Protein AF-A0A9X0R1G7-F1 (afdb_monomer_lite)

Secondary structure (DSSP, 8-state):
-HHHHHH---------SSHHHHHHHHHTTSSS-----HHHHHHHHHTT-SPP--BSSSS-BTTBPBTTTTT-GGG-----------TT--HHHHHHHHHHHHHHTTSHHHHHHHHHTTPPP-----HHHHHHHHHHHHHHHHHHHHHTT----

Organism: NCBI:txid2013562

pLDDT: mean 85.77, std 6.8, range [57.25, 95.06]

Foldseek 3Di:
DLCCVQPVDDDDDDDDPDDVVVVVCVQVVVGVDDDDQLQVCLVCVVVVHDDQAEDLAPADDPPHGHCVRVVRVSSNDDDDDDDDDDPPPDVVVVVVVLVVQQVQCVDPVSQVSCVSSVHDDPHRDDPVVVVVVCVVVVVVVVVVCVVVVPDDD

Sequence (153 aa):
MLFDMRTGAQLLHIRFRGAAEAQQAALSGNTDGLWDTVGPMSGVLRAGGPRGLGLSAATRGGAVPSVIEAGFPGLVATNCFLLIASAGLDPAIAAKLRAAVRVALGEVAARARPEASGVIPLGVPMPAEIAAFVAREGERWGNEVRTAGIRPG

Radius of gyration: 18.16 Å; chains: 1; bounding box: 43×31×46 Å

Structure (mmCIF, N/CA/C/O backbone):
data_AF-A0A9X0R1G7-F1
#
_entry.id   AF-A0A9X0R1G7-F1
#
loop_
_atom_site.group_PDB
_atom_site.id
_atom_site.type_symbol
_atom_site.label_atom_id
_atom_site.label_alt_id
_atom_site.label_comp_id
_atom_site.label_asym_id
_atom_site.label_entity_id
_atom_site.label_seq_id
_atom_site.pdbx_PDB_ins_code
_atom_site.Cartn_x
_atom_site.Cartn_y
_atom_site.Cartn_z
_atom_site.occupancy
_atom_site.B_iso_or_equiv
_atom_site.auth_seq_id
_atom_site.auth_comp_id
_atom_site.auth_asym_id
_atom_site.auth_atom_id
_atom_site.pdbx_PDB_model_num
ATOM 1 N N . MET A 1 1 ? -13.338 -1.632 6.170 1.00 78.06 1 MET A N 1
ATOM 2 C CA . MET A 1 1 ? -13.836 -2.740 5.314 1.00 78.06 1 MET A CA 1
ATOM 3 C C . MET A 1 1 ? -13.006 -4.006 5.463 1.00 78.06 1 MET A C 1
ATOM 5 O O . MET A 1 1 ? -13.488 -4.902 6.133 1.00 78.06 1 MET A O 1
ATOM 9 N N . LEU A 1 2 ? -11.782 -4.116 4.919 1.00 86.44 2 LEU A N 1
ATOM 10 C CA . LEU A 1 2 ? -10.982 -5.342 5.121 1.00 86.44 2 LEU A CA 1
ATOM 11 C C . LEU A 1 2 ? -10.688 -5.595 6.612 1.00 86.44 2 LEU A C 1
ATOM 13 O O . LEU A 1 2 ? -10.790 -6.728 7.068 1.00 86.44 2 LEU A O 1
ATOM 17 N N . PHE A 1 3 ? -10.377 -4.534 7.367 1.00 88.38 3 PHE A N 1
ATOM 18 C CA . PHE A 1 3 ? -10.208 -4.594 8.820 1.00 88.38 3 PHE A CA 1
ATOM 19 C C . PHE A 1 3 ? -11.440 -5.191 9.510 1.00 88.38 3 PHE A C 1
ATOM 21 O O . PHE A 1 3 ? -11.340 -6.255 10.106 1.00 88.38 3 PHE A O 1
ATOM 28 N N . ASP A 1 4 ? -12.602 -4.565 9.335 1.00 89.38 4 ASP A N 1
ATOM 29 C CA . ASP A 1 4 ? -13.905 -4.982 9.865 1.00 89.38 4 ASP A CA 1
ATOM 30 C C . ASP A 1 4 ? -14.205 -6.458 9.564 1.00 89.38 4 ASP A C 1
ATOM 32 O O . ASP A 1 4 ? -14.557 -7.221 10.457 1.00 89.38 4 ASP A O 1
ATOM 36 N N . MET A 1 5 ? -13.979 -6.896 8.319 1.00 86.94 5 MET A N 1
ATOM 37 C CA . MET A 1 5 ? -14.202 -8.285 7.901 1.00 86.94 5 MET A CA 1
ATOM 38 C C . MET A 1 5 ? -13.308 -9.293 8.628 1.00 86.94 5 MET A C 1
ATOM 40 O O . MET A 1 5 ? -13.686 -10.453 8.765 1.00 86.94 5 MET A O 1
ATOM 44 N N . ARG A 1 6 ? -12.095 -8.895 9.024 1.00 88.38 6 ARG A N 1
ATOM 45 C CA . ARG A 1 6 ? -11.126 -9.790 9.674 1.00 88.38 6 ARG A CA 1
ATOM 46 C C . ARG A 1 6 ? -11.158 -9.708 11.191 1.00 88.38 6 ARG A C 1
ATOM 48 O O . ARG A 1 6 ? -10.763 -10.674 11.834 1.00 88.38 6 ARG A O 1
ATOM 55 N N . THR A 1 7 ? -11.589 -8.585 11.755 1.00 89.44 7 THR A N 1
ATOM 56 C CA . THR A 1 7 ? -11.584 -8.353 13.207 1.00 89.44 7 THR A CA 1
ATOM 57 C C . THR A 1 7 ? -12.974 -8.393 13.830 1.00 89.44 7 THR A C 1
ATOM 59 O O . THR A 1 7 ? -13.082 -8.485 15.049 1.00 89.44 7 THR A O 1
ATOM 62 N N . GLY A 1 8 ? -14.037 -8.311 13.024 1.00 88.31 8 GLY A N 1
ATOM 63 C CA . GLY A 1 8 ? -15.408 -8.139 13.505 1.00 88.31 8 GLY A CA 1
ATOM 64 C C . GLY A 1 8 ? -15.702 -6.729 14.028 1.00 88.31 8 GLY A C 1
ATOM 65 O O . GLY A 1 8 ? -16.795 -6.489 14.538 1.00 88.31 8 GLY A O 1
ATOM 66 N N . ALA A 1 9 ? -14.749 -5.796 13.914 1.00 90.12 9 ALA A N 1
ATOM 67 C CA . ALA A 1 9 ? -14.970 -4.402 14.272 1.00 90.12 9 ALA A CA 1
ATOM 68 C C . ALA A 1 9 ? -16.055 -3.778 13.386 1.00 90.12 9 ALA A C 1
ATOM 70 O O . ALA A 1 9 ? -16.190 -4.124 12.214 1.00 90.12 9 ALA A O 1
ATOM 71 N N . GLN A 1 10 ? -16.798 -2.826 13.944 1.00 90.56 10 GLN A N 1
ATOM 72 C CA . GLN A 1 10 ? -17.817 -2.071 13.223 1.00 90.56 10 GLN A CA 1
ATOM 73 C C . GLN A 1 10 ? -17.330 -0.635 13.051 1.00 90.56 10 GLN A C 1
ATOM 75 O O . GLN A 1 10 ? -17.437 0.168 13.977 1.00 90.56 10 GLN A O 1
ATOM 80 N N . LEU A 1 11 ? -16.755 -0.321 11.888 1.00 90.81 11 LEU A N 1
ATOM 81 C CA . LEU A 1 11 ? -16.263 1.017 11.571 1.00 90.81 11 LEU A CA 1
ATOM 82 C C . LEU A 1 11 ? -17.140 1.672 10.499 1.00 90.81 11 LEU A C 1
ATOM 84 O O . LEU A 1 11 ? -17.536 1.051 9.511 1.00 90.81 11 LEU A O 1
ATOM 88 N N . LEU A 1 12 ? -17.400 2.969 10.656 1.00 91.94 12 LEU A N 1
ATOM 89 C CA . LEU A 1 12 ? -18.055 3.763 9.622 1.00 91.94 12 LEU A CA 1
ATOM 90 C C . LEU A 1 12 ? -17.021 4.211 8.580 1.00 91.94 12 LEU A C 1
ATOM 92 O O . LEU A 1 12 ? -16.145 5.023 8.866 1.00 91.94 12 LEU A O 1
ATOM 96 N N . HIS A 1 13 ? -17.131 3.712 7.346 1.00 90.00 13 HIS A N 1
ATOM 97 C CA . HIS A 1 13 ? -16.278 4.169 6.248 1.00 90.00 13 HIS A CA 1
ATOM 98 C C . HIS A 1 13 ? -16.770 5.515 5.698 1.00 90.00 13 HIS A C 1
ATOM 100 O O . HIS A 1 13 ? -17.781 5.584 4.997 1.00 90.00 13 HIS A O 1
ATOM 106 N N . ILE A 1 14 ? -16.021 6.581 5.981 1.00 92.31 14 ILE A N 1
ATOM 107 C CA . ILE A 1 14 ? -16.269 7.925 5.450 1.00 92.31 14 ILE A CA 1
ATOM 108 C C . ILE A 1 14 ? -15.458 8.103 4.161 1.00 92.31 14 ILE A C 1
ATOM 110 O O . ILE A 1 14 ? -14.238 7.949 4.160 1.00 92.31 14 ILE A O 1
ATOM 114 N N . ARG A 1 15 ? -16.139 8.409 3.049 1.00 90.44 15 ARG A N 1
ATOM 115 C CA . ARG A 1 15 ? -15.497 8.625 1.742 1.00 90.44 15 ARG A CA 1
ATOM 116 C C . ARG A 1 15 ? -15.099 10.087 1.567 1.00 90.44 15 ARG A C 1
ATOM 118 O O . ARG A 1 15 ? -15.921 10.976 1.764 1.00 90.44 15 ARG A O 1
ATOM 125 N N . PHE A 1 16 ? -13.879 10.303 1.092 1.00 91.81 16 PHE A N 1
ATOM 126 C CA . PHE A 1 16 ? -13.328 11.616 0.755 1.00 91.81 16 PHE A CA 1
ATOM 127 C C . PHE A 1 16 ? -12.976 11.687 -0.733 1.00 91.81 16 PHE A C 1
ATOM 129 O O . PHE A 1 16 ? -12.824 10.651 -1.387 1.00 91.81 16 PHE A O 1
ATOM 136 N N . ARG A 1 17 ? -12.817 12.899 -1.281 1.00 90.25 17 ARG A N 1
ATOM 137 C CA . ARG A 1 17 ? -12.416 13.088 -2.689 1.00 90.25 17 ARG A CA 1
ATOM 138 C C . ARG A 1 17 ? -10.938 12.795 -2.935 1.00 90.25 17 ARG A C 1
ATOM 140 O O . ARG A 1 17 ? -10.539 12.610 -4.081 1.00 90.25 17 ARG A O 1
ATOM 147 N N . GLY A 1 18 ? -10.131 12.731 -1.879 1.00 87.62 18 GLY A N 1
ATOM 148 C CA . GLY A 1 18 ? -8.727 12.353 -1.963 1.00 87.62 18 GLY A CA 1
ATOM 149 C C . GLY A 1 18 ? -8.058 12.237 -0.597 1.00 87.62 18 GLY A C 1
ATOM 150 O O . GLY A 1 18 ? -8.631 12.611 0.427 1.00 87.62 18 GLY A O 1
ATOM 151 N N . ALA A 1 19 ? -6.817 11.740 -0.601 1.00 85.50 19 ALA A N 1
ATOM 152 C CA . ALA A 1 19 ? -6.044 11.488 0.616 1.00 85.50 19 ALA A CA 1
ATOM 153 C C . ALA A 1 19 ? -5.841 12.755 1.462 1.00 85.50 19 ALA A C 1
ATOM 155 O O . ALA A 1 19 ? -6.033 12.710 2.668 1.00 85.50 19 ALA A O 1
ATOM 156 N N . ALA A 1 20 ? -5.540 13.901 0.841 1.00 87.62 20 ALA A N 1
ATOM 157 C CA . ALA A 1 20 ? -5.312 15.151 1.572 1.00 87.62 20 ALA A CA 1
ATOM 158 C C . ALA A 1 20 ? -6.531 15.590 2.408 1.00 87.62 20 ALA A C 1
ATOM 160 O O . ALA A 1 20 ? -6.373 16.028 3.543 1.00 87.62 20 ALA A O 1
ATOM 161 N N . GLU A 1 21 ? -7.749 15.435 1.877 1.00 91.62 21 GLU A N 1
ATOM 162 C CA . GLU A 1 21 ? -8.990 15.763 2.595 1.00 91.62 21 GLU A CA 1
ATOM 163 C C . GLU A 1 21 ? -9.206 14.813 3.786 1.00 91.62 21 GLU A C 1
ATOM 165 O O . GLU A 1 21 ? -9.500 15.265 4.892 1.00 91.62 21 GLU A O 1
ATOM 170 N N . ALA A 1 22 ? -8.969 13.510 3.589 1.00 91.19 22 ALA A N 1
ATOM 171 C CA . ALA A 1 22 ? -9.070 12.500 4.645 1.00 91.19 22 ALA A CA 1
ATOM 172 C C . ALA A 1 22 ? -8.035 12.715 5.766 1.00 91.19 22 ALA A C 1
ATOM 174 O O . ALA A 1 22 ? -8.357 12.610 6.949 1.00 91.19 22 ALA A O 1
ATOM 175 N N . GLN A 1 23 ? -6.798 13.065 5.401 1.00 90.06 23 GLN A N 1
ATOM 176 C CA . GLN A 1 23 ? -5.726 13.386 6.344 1.00 90.06 23 GLN A CA 1
ATOM 177 C C . GLN A 1 23 ? -6.079 14.594 7.207 1.00 90.06 23 GLN A C 1
ATOM 179 O O . GLN A 1 23 ? -5.911 14.539 8.422 1.00 90.06 23 GLN A O 1
ATOM 184 N N . GLN A 1 24 ? -6.591 15.670 6.604 1.00 90.00 24 GLN A N 1
ATOM 185 C CA . GLN A 1 24 ? -7.010 16.850 7.361 1.00 90.00 24 GLN A CA 1
ATOM 186 C C . GLN A 1 24 ? -8.158 16.530 8.321 1.00 90.00 24 GLN A C 1
ATOM 188 O O . GLN A 1 24 ? -8.098 16.943 9.474 1.00 90.00 24 GLN A O 1
ATOM 193 N N . ALA A 1 25 ? -9.152 15.745 7.892 1.00 91.75 25 ALA A N 1
ATOM 194 C CA . ALA A 1 25 ? -10.252 15.326 8.760 1.00 91.75 25 ALA A CA 1
ATOM 195 C C . ALA A 1 25 ? -9.772 14.495 9.965 1.00 91.75 25 ALA A C 1
ATOM 197 O O . ALA A 1 25 ? -10.238 14.708 11.084 1.00 91.75 25 ALA A O 1
ATOM 198 N N . ALA A 1 26 ? -8.804 13.596 9.764 1.00 90.19 26 ALA A N 1
ATOM 199 C CA . ALA A 1 26 ? -8.202 12.836 10.857 1.00 90.19 26 ALA A CA 1
ATOM 200 C C . ALA A 1 26 ? -7.373 13.725 11.797 1.00 90.19 26 ALA A C 1
ATOM 202 O O . ALA A 1 26 ? -7.454 13.585 13.014 1.00 90.19 26 ALA A O 1
ATOM 203 N N . LEU A 1 27 ? -6.609 14.672 11.247 1.00 88.69 27 LEU A N 1
ATOM 204 C CA . LEU A 1 27 ? -5.799 15.609 12.030 1.00 88.69 27 LEU A CA 1
ATOM 205 C C . LEU A 1 27 ? -6.641 16.603 12.835 1.00 88.69 27 LEU A C 1
ATOM 207 O O . LEU A 1 27 ? -6.237 16.987 13.929 1.00 88.69 27 LEU A O 1
ATOM 211 N N . SER A 1 28 ? -7.801 17.005 12.317 1.00 90.25 28 SER A N 1
ATOM 212 C CA . SER A 1 28 ? -8.727 17.902 13.012 1.00 90.25 28 SER A CA 1
ATOM 213 C C . SER A 1 28 ? -9.640 17.182 14.010 1.00 90.25 28 SER A C 1
ATOM 215 O O . SER A 1 28 ? -10.432 17.844 14.673 1.00 90.25 28 SER A O 1
ATOM 217 N N . GLY A 1 29 ? -9.568 15.848 14.100 1.00 90.12 29 GLY A N 1
ATOM 218 C CA . GLY A 1 29 ? -10.430 15.041 14.968 1.00 90.12 29 GLY A CA 1
ATOM 219 C C . GLY A 1 29 ? -11.858 14.846 14.448 1.00 90.12 29 GLY A C 1
ATOM 220 O O . GLY A 1 29 ? -12.720 14.402 15.198 1.00 90.12 29 GLY A O 1
ATOM 221 N N . ASN A 1 30 ? -12.125 15.145 13.173 1.00 92.44 30 ASN A N 1
ATOM 222 C CA . ASN A 1 30 ? -13.433 14.893 12.555 1.00 92.44 30 ASN A CA 1
ATOM 223 C C . ASN A 1 30 ? -13.675 13.397 12.284 1.00 92.44 30 ASN A C 1
ATOM 225 O O . ASN A 1 30 ? -14.802 12.996 12.001 1.00 92.44 30 ASN A O 1
ATOM 229 N N . THR A 1 31 ? -12.623 12.579 12.334 1.00 93.56 31 THR A N 1
ATOM 230 C CA . THR A 1 31 ? -12.686 11.117 12.239 1.00 93.56 31 THR A CA 1
ATOM 231 C C . THR A 1 31 ? -11.803 10.492 13.311 1.00 93.56 31 THR A C 1
ATOM 233 O O . THR A 1 31 ? -10.703 10.990 13.547 1.00 93.56 31 THR A O 1
ATOM 236 N N . ASP A 1 32 ? -12.219 9.356 13.874 1.00 90.88 32 ASP A N 1
ATOM 237 C CA . ASP A 1 32 ? -11.474 8.662 14.940 1.00 90.88 32 ASP A CA 1
ATOM 238 C C . ASP A 1 32 ? -10.123 8.086 14.482 1.00 90.88 32 ASP A C 1
ATOM 240 O O . ASP A 1 32 ? -9.238 7.800 15.289 1.00 90.88 32 ASP A O 1
ATOM 244 N N . GLY A 1 33 ? -9.950 7.892 13.176 1.00 90.00 33 GLY A N 1
ATOM 245 C CA . GLY A 1 33 ? -8.723 7.369 12.601 1.00 90.00 33 GLY A CA 1
ATOM 246 C C . GLY A 1 33 ? -8.750 7.360 11.081 1.00 90.00 33 GLY A C 1
ATOM 247 O O . GLY A 1 33 ? -9.745 7.707 10.447 1.00 90.00 33 GLY A O 1
ATOM 248 N N . LEU A 1 34 ? -7.629 6.944 10.500 1.00 90.44 34 LEU A N 1
ATOM 249 C CA . LEU A 1 34 ? -7.424 6.914 9.059 1.00 90.44 34 LEU A CA 1
ATOM 250 C C . LEU A 1 34 ? -6.603 5.687 8.666 1.00 90.44 34 LEU A C 1
ATOM 252 O O . LEU A 1 34 ? -5.597 5.372 9.301 1.00 90.44 34 LEU A O 1
ATOM 256 N N . TRP A 1 35 ? -7.010 5.037 7.575 1.00 89.44 35 TRP A N 1
ATOM 257 C CA . TRP A 1 35 ? -6.174 4.082 6.857 1.00 89.44 35 TRP A CA 1
ATOM 258 C C . TRP A 1 35 ? -5.582 4.783 5.636 1.00 89.44 35 TRP A C 1
ATOM 260 O O . TRP A 1 35 ? -6.322 5.180 4.738 1.00 89.44 35 TRP A O 1
ATOM 270 N N . ASP A 1 36 ? -4.263 4.953 5.606 1.00 87.25 36 ASP A N 1
ATOM 271 C CA . ASP A 1 36 ? -3.572 5.658 4.526 1.00 87.25 36 ASP A CA 1
ATOM 272 C C . ASP A 1 36 ? -2.218 5.011 4.220 1.00 87.25 36 ASP A C 1
ATOM 274 O O . ASP A 1 36 ? -1.688 4.176 4.957 1.00 87.25 36 ASP A O 1
ATOM 278 N N . THR A 1 37 ? -1.660 5.406 3.090 1.00 82.31 37 THR A N 1
ATOM 279 C CA . THR A 1 37 ? -0.313 5.095 2.649 1.00 82.31 37 THR A CA 1
ATOM 280 C C . THR A 1 37 ? 0.725 5.835 3.499 1.00 82.31 37 THR A C 1
ATOM 282 O O . THR A 1 37 ? 0.608 7.027 3.782 1.00 82.31 37 THR A O 1
ATOM 285 N N . VAL A 1 38 ? 1.788 5.129 3.896 1.00 77.88 38 VAL A N 1
ATOM 286 C CA . VAL A 1 38 ? 2.833 5.679 4.783 1.00 77.88 38 VAL A CA 1
ATOM 287 C C . VAL A 1 38 ? 3.552 6.873 4.153 1.00 77.88 38 VAL A C 1
ATOM 289 O O . VAL A 1 38 ? 3.916 7.812 4.858 1.00 77.88 38 VAL A O 1
ATOM 292 N N . GLY A 1 39 ? 3.726 6.867 2.828 1.00 76.88 39 GLY A N 1
ATOM 293 C CA . GLY A 1 39 ? 4.501 7.884 2.122 1.00 76.88 39 GLY A CA 1
ATOM 294 C C . GLY A 1 39 ? 4.016 9.312 2.353 1.00 76.88 39 GLY A C 1
ATOM 295 O O . GLY A 1 39 ? 4.764 10.108 2.930 1.00 76.88 39 GLY A O 1
ATOM 296 N N . PRO A 1 40 ? 2.771 9.630 1.970 1.00 76.81 40 PRO A N 1
ATOM 297 C CA . PRO A 1 40 ? 2.145 10.923 2.235 1.00 76.81 40 PRO A CA 1
ATOM 298 C C . PRO A 1 40 ? 2.128 11.321 3.719 1.00 76.81 40 PRO A C 1
ATOM 300 O O . PRO A 1 40 ? 2.324 12.490 4.036 1.00 76.81 40 PRO A O 1
ATOM 303 N N . MET A 1 41 ? 1.966 10.359 4.634 1.00 78.81 41 MET A N 1
ATOM 304 C CA . MET A 1 41 ? 1.889 10.620 6.079 1.00 78.81 41 MET A CA 1
ATOM 305 C C . MET A 1 41 ? 3.251 10.741 6.772 1.00 78.81 41 MET A C 1
ATOM 307 O O . MET A 1 41 ? 3.323 11.209 7.906 1.00 78.81 41 MET A O 1
ATOM 311 N N . SER A 1 42 ? 4.347 10.364 6.111 1.00 76.75 42 SER A N 1
ATOM 312 C CA . SER A 1 42 ? 5.680 10.272 6.723 1.00 76.75 42 SER A CA 1
ATOM 313 C C . SER A 1 42 ? 6.158 11.575 7.386 1.00 76.75 42 SER A C 1
ATOM 315 O O . SER A 1 42 ? 6.758 11.530 8.460 1.00 76.75 42 SER A O 1
ATOM 317 N N . GLY A 1 43 ? 5.859 12.739 6.798 1.00 77.88 43 GLY A N 1
ATOM 318 C CA . GLY A 1 43 ? 6.169 14.049 7.385 1.00 77.88 43 GLY A CA 1
ATOM 319 C C . GLY A 1 43 ? 5.313 14.369 8.612 1.00 77.88 43 GLY A C 1
ATOM 320 O O . GLY A 1 43 ? 5.842 14.769 9.645 1.00 77.88 43 GLY A O 1
ATOM 321 N N . VAL A 1 44 ? 4.005 14.116 8.519 1.00 79.06 44 VAL A N 1
ATOM 322 C CA . VAL A 1 44 ? 3.039 14.308 9.611 1.00 79.06 44 VAL A CA 1
ATOM 323 C C . VAL A 1 44 ? 3.391 13.425 10.813 1.00 79.06 44 VAL A C 1
ATOM 325 O O . VAL A 1 44 ? 3.435 13.911 11.939 1.00 79.06 44 VAL A O 1
ATOM 328 N N . LEU A 1 45 ? 3.723 12.152 10.579 1.00 80.06 45 LEU A N 1
ATOM 329 C CA . LEU A 1 45 ? 4.130 11.214 11.630 1.00 80.06 45 LEU A CA 1
ATOM 330 C C . LEU A 1 45 ? 5.424 11.660 12.331 1.00 80.06 45 LEU A C 1
ATOM 332 O O . LEU A 1 45 ? 5.535 11.545 13.549 1.00 80.06 45 LEU A O 1
ATOM 336 N N . ARG A 1 46 ? 6.397 12.203 11.585 1.00 77.88 46 ARG A N 1
ATOM 337 C CA . ARG A 1 46 ? 7.645 12.745 12.157 1.00 77.88 46 ARG A CA 1
ATOM 338 C C . ARG A 1 46 ? 7.436 14.029 12.949 1.00 77.88 46 ARG A C 1
ATOM 340 O O . ARG A 1 46 ? 8.148 14.252 13.920 1.00 77.88 46 ARG A O 1
ATOM 347 N N . ALA A 1 47 ? 6.476 14.857 12.547 1.00 82.81 47 ALA A N 1
ATOM 348 C CA . ALA A 1 47 ? 6.163 16.126 13.197 1.00 82.81 47 ALA A CA 1
ATOM 349 C C . ALA A 1 47 ? 5.357 15.968 14.505 1.00 82.81 47 ALA A C 1
ATOM 351 O O . ALA A 1 47 ? 4.833 16.953 15.016 1.00 82.81 47 ALA A O 1
ATOM 352 N N . GLY A 1 48 ? 5.241 14.748 15.046 1.00 79.31 48 GLY A N 1
ATOM 353 C CA . GLY A 1 48 ? 4.452 14.474 16.250 1.00 79.31 48 GLY A CA 1
ATOM 354 C C . GLY A 1 48 ? 2.951 14.359 15.986 1.00 79.31 48 GLY A C 1
ATOM 355 O O . GLY A 1 48 ? 2.155 14.553 16.900 1.00 79.31 48 GLY A O 1
ATOM 356 N N . GLY A 1 49 ? 2.565 14.068 14.741 1.00 78.00 49 GLY A N 1
ATOM 357 C CA . GLY A 1 49 ? 1.184 13.804 14.358 1.00 78.00 49 GLY A CA 1
ATOM 358 C C . GLY A 1 49 ? 0.601 12.527 14.989 1.00 78.00 49 GLY A C 1
ATOM 359 O O . GLY A 1 49 ? 1.176 11.947 15.913 1.00 78.00 49 GLY A O 1
ATOM 360 N N . PRO A 1 50 ? -0.563 12.065 14.503 1.00 80.00 50 PRO A N 1
ATOM 361 C CA . PRO A 1 50 ? -1.299 10.963 15.107 1.00 80.00 50 PRO A CA 1
ATOM 362 C C . PRO A 1 50 ? -0.470 9.677 15.187 1.00 80.00 50 PRO A C 1
ATOM 364 O O . PRO A 1 50 ? 0.361 9.372 14.330 1.00 80.00 50 PRO A O 1
ATOM 367 N N . ARG A 1 51 ? -0.720 8.897 16.239 1.00 85.06 51 ARG A N 1
ATOM 368 C CA . ARG A 1 51 ? 0.005 7.656 16.523 1.00 85.06 51 ARG A CA 1
ATOM 369 C C . ARG A 1 51 ? -0.273 6.599 15.448 1.00 85.06 51 ARG A C 1
ATOM 371 O O . ARG A 1 51 ? -1.412 6.182 15.267 1.00 85.06 51 ARG A O 1
ATOM 378 N N . GLY A 1 52 ? 0.781 6.086 14.813 1.00 86.00 52 GLY A N 1
ATOM 379 C CA . GLY A 1 52 ? 0.688 4.903 13.952 1.00 86.00 52 GLY A CA 1
ATOM 380 C C . GLY A 1 52 ? 0.388 3.643 14.771 1.00 86.00 52 GLY A C 1
ATOM 381 O O . GLY A 1 52 ? 1.188 3.262 15.626 1.00 86.00 52 GLY A O 1
ATOM 382 N N . LEU A 1 53 ? -0.760 3.008 14.522 1.00 88.44 53 LEU A N 1
ATOM 383 C CA . LEU A 1 53 ? -1.215 1.829 15.277 1.00 88.44 53 LEU A CA 1
ATOM 384 C C . LEU A 1 53 ? -0.766 0.500 14.664 1.00 88.44 53 LEU A C 1
ATOM 386 O O . LEU A 1 53 ? -0.529 -0.460 15.391 1.00 88.44 53 LEU A O 1
ATOM 390 N N . GLY A 1 54 ? -0.623 0.443 13.344 1.00 89.06 54 GLY A N 1
ATOM 391 C CA . GLY A 1 54 ? -0.195 -0.759 12.646 1.00 89.06 54 GLY A CA 1
ATOM 392 C C . GLY A 1 54 ? 0.074 -0.487 11.175 1.00 89.06 54 GLY A C 1
ATOM 393 O O . GLY A 1 54 ? -0.500 0.426 10.582 1.00 89.06 54 GLY A O 1
ATOM 394 N N . LEU A 1 55 ? 0.963 -1.285 10.595 1.00 88.81 55 LEU A N 1
ATOM 395 C CA . LEU A 1 55 ? 1.313 -1.249 9.184 1.00 88.81 55 LEU A CA 1
ATOM 396 C C . LEU A 1 55 ? 0.730 -2.480 8.488 1.00 88.81 55 LEU A C 1
ATOM 398 O O . LEU A 1 55 ? 1.031 -3.602 8.895 1.00 88.81 55 LEU A O 1
ATOM 402 N N . SER A 1 56 ? -0.056 -2.289 7.421 1.00 90.19 56 SER A N 1
ATOM 403 C CA . SER A 1 56 ? -0.663 -3.364 6.613 1.00 90.19 56 SER A CA 1
ATOM 404 C C . SER A 1 56 ? 0.358 -4.109 5.737 1.00 90.19 56 SER A C 1
ATOM 406 O O . SER A 1 56 ? 0.152 -4.331 4.547 1.00 90.19 56 SER A O 1
ATOM 408 N N . ALA A 1 57 ? 1.478 -4.508 6.331 1.00 88.06 57 ALA A N 1
ATOM 409 C CA . ALA A 1 57 ? 2.580 -5.228 5.718 1.00 88.06 57 ALA A CA 1
ATOM 410 C C . ALA A 1 57 ? 2.936 -6.468 6.548 1.00 88.06 57 ALA A C 1
ATOM 412 O O . ALA A 1 57 ? 2.530 -6.606 7.703 1.00 88.06 57 ALA A O 1
ATOM 413 N N . ALA A 1 58 ? 3.717 -7.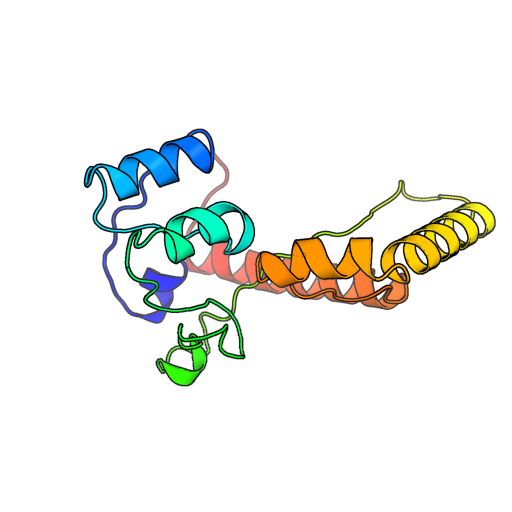372 5.956 1.00 88.50 58 ALA A N 1
ATOM 414 C CA . ALA A 1 58 ? 4.211 -8.546 6.668 1.00 88.50 58 ALA A CA 1
ATOM 415 C C . ALA A 1 58 ? 5.221 -8.166 7.766 1.00 88.50 58 ALA A C 1
ATOM 417 O O . ALA A 1 58 ? 5.214 -8.731 8.859 1.00 88.50 58 ALA A O 1
ATOM 418 N N . THR A 1 59 ? 6.056 -7.165 7.492 1.00 86.06 59 THR A N 1
ATOM 419 C CA . THR A 1 59 ? 7.113 -6.683 8.384 1.00 86.06 59 THR A CA 1
ATOM 420 C C . THR A 1 59 ? 6.815 -5.277 8.883 1.00 86.06 59 THR A C 1
ATOM 422 O O . THR A 1 59 ? 6.086 -4.514 8.248 1.00 86.06 59 THR A O 1
ATOM 425 N N . ARG A 1 60 ? 7.381 -4.929 10.037 1.00 84.50 60 ARG A N 1
ATOM 426 C CA . ARG A 1 60 ? 7.189 -3.622 10.666 1.00 84.50 60 ARG A CA 1
ATOM 427 C C . ARG A 1 60 ? 7.942 -2.510 9.935 1.00 84.50 60 ARG A C 1
ATOM 429 O O . ARG A 1 60 ? 8.914 -2.780 9.232 1.00 84.50 60 ARG A O 1
ATOM 436 N N . GLY A 1 61 ? 7.521 -1.263 10.135 1.00 77.06 61 GLY A N 1
ATOM 437 C CA . GLY A 1 61 ? 8.174 -0.076 9.575 1.00 77.06 61 GLY A CA 1
ATOM 438 C C . GLY A 1 61 ? 8.545 0.909 10.679 1.00 77.06 61 GLY A C 1
ATOM 439 O O . GLY A 1 61 ? 7.668 1.527 11.284 1.00 77.06 61 GLY A O 1
ATOM 440 N N . GLY A 1 62 ? 9.841 1.057 10.966 1.00 78.06 62 GLY A N 1
ATOM 441 C CA . GLY A 1 62 ? 10.295 1.832 12.123 1.00 78.06 62 GLY A CA 1
ATOM 442 C C . GLY A 1 62 ? 9.685 1.297 13.425 1.00 78.06 62 GLY A C 1
ATOM 443 O O . GLY A 1 62 ? 9.740 0.099 13.697 1.00 78.06 62 GLY A O 1
ATOM 444 N N . ALA A 1 63 ? 9.074 2.177 14.223 1.00 77.31 63 ALA A N 1
ATOM 445 C CA . ALA A 1 63 ? 8.437 1.799 15.486 1.00 77.31 63 ALA A CA 1
ATOM 446 C C . ALA A 1 63 ? 7.028 1.187 15.324 1.00 77.31 63 ALA A C 1
ATOM 448 O O . ALA A 1 63 ? 6.549 0.515 16.239 1.00 77.31 63 ALA A O 1
ATOM 449 N N . VAL A 1 64 ? 6.365 1.384 14.179 1.00 83.88 64 VAL A N 1
ATOM 450 C CA . VAL A 1 64 ? 4.980 0.932 13.961 1.00 83.88 64 VAL A CA 1
ATOM 451 C C . VAL A 1 64 ? 4.968 -0.580 13.712 1.00 83.88 64 VAL A C 1
ATOM 453 O O . VAL A 1 64 ? 5.669 -1.024 12.799 1.00 83.88 64 VAL A O 1
ATOM 456 N N . PRO A 1 65 ? 4.213 -1.378 14.496 1.00 89.12 65 PRO A N 1
ATOM 457 C CA . PRO A 1 65 ? 4.181 -2.828 14.335 1.00 89.12 65 PRO A CA 1
ATOM 458 C C . PRO A 1 65 ? 3.531 -3.235 13.012 1.00 89.12 65 PRO A C 1
ATOM 460 O O . PRO A 1 65 ? 2.688 -2.517 12.466 1.00 89.12 65 PRO A O 1
ATOM 463 N N . SER A 1 66 ? 3.900 -4.404 12.498 1.00 91.81 66 SER A N 1
ATOM 464 C CA . SER A 1 66 ? 3.192 -5.000 11.363 1.00 91.81 66 SER A CA 1
ATOM 465 C C . SER A 1 66 ? 1.843 -5.573 11.802 1.00 91.81 66 SER A C 1
ATOM 467 O O . SER A 1 66 ? 1.644 -5.919 12.967 1.00 91.81 66 SER A O 1
ATOM 469 N N . VAL A 1 67 ? 0.901 -5.722 10.873 1.00 92.06 67 VAL A N 1
ATOM 470 C CA . VAL A 1 67 ? -0.363 -6.415 11.164 1.00 92.06 67 VAL A CA 1
ATOM 471 C C . VAL A 1 67 ? -0.151 -7.880 11.546 1.00 92.06 67 VAL A C 1
ATOM 473 O O . VAL A 1 67 ? -0.959 -8.417 12.293 1.00 92.06 67 VAL A O 1
ATOM 476 N N . ILE A 1 68 ? 0.939 -8.521 11.103 1.00 93.56 68 ILE A N 1
ATOM 477 C CA . ILE A 1 68 ? 1.295 -9.874 11.558 1.00 93.56 68 ILE A CA 1
ATOM 478 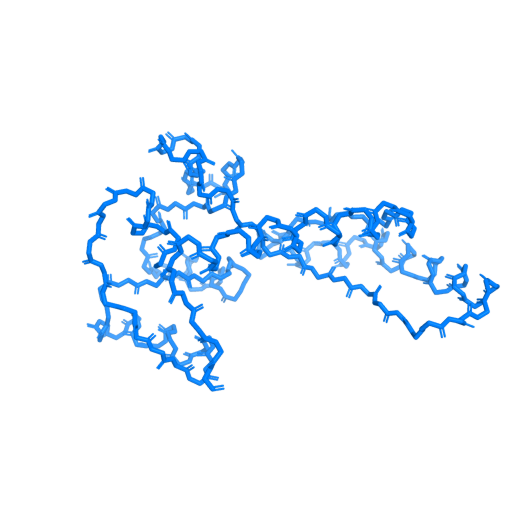C C . ILE A 1 68 ? 1.716 -9.840 13.030 1.00 93.56 68 ILE A C 1
ATOM 480 O O . ILE A 1 68 ? 1.201 -10.627 13.820 1.00 93.56 68 ILE A O 1
ATOM 484 N N . GLU A 1 69 ? 2.597 -8.911 13.415 1.00 91.75 69 GLU A N 1
ATOM 485 C CA . GLU A 1 69 ? 3.014 -8.731 14.816 1.00 91.75 69 GLU A CA 1
ATOM 486 C C . GLU A 1 69 ? 1.828 -8.379 15.726 1.00 91.75 69 GLU A C 1
ATOM 488 O O . GLU A 1 69 ? 1.796 -8.779 16.887 1.00 91.75 69 GLU A O 1
ATOM 493 N N . ALA A 1 70 ? 0.836 -7.665 15.190 1.00 90.25 70 ALA A N 1
ATOM 494 C CA . ALA A 1 70 ? -0.396 -7.312 15.888 1.00 90.25 70 ALA A CA 1
ATOM 495 C C . ALA A 1 70 ? -1.438 -8.451 15.944 1.00 90.25 70 ALA A C 1
ATOM 497 O O . ALA A 1 70 ? -2.518 -8.245 16.492 1.00 90.25 70 ALA A O 1
ATOM 498 N N . GLY A 1 71 ? -1.148 -9.633 15.386 1.00 90.88 71 GLY A N 1
ATOM 499 C CA . GLY A 1 71 ? -2.043 -10.798 15.428 1.00 90.88 71 GLY A CA 1
ATOM 500 C C . GLY A 1 71 ? -3.091 -10.861 14.311 1.00 90.88 71 GLY A C 1
ATOM 501 O O . GLY A 1 71 ? -4.003 -11.682 14.369 1.00 90.88 71 GLY A O 1
ATOM 502 N N . PHE A 1 72 ? -2.958 -10.040 13.268 1.00 90.31 72 PHE A N 1
ATOM 503 C CA . PHE A 1 72 ? -3.893 -9.946 12.143 1.00 90.31 72 PHE A CA 1
ATOM 504 C C . PHE A 1 72 ? -3.227 -10.242 10.784 1.00 90.31 72 PHE A C 1
ATOM 506 O O . PHE A 1 72 ? -3.203 -9.386 9.894 1.00 90.31 72 PHE A O 1
ATOM 513 N N . PRO A 1 73 ? -2.714 -11.464 10.546 1.00 88.31 73 PRO A N 1
ATOM 514 C CA . PRO A 1 73 ? -2.013 -11.795 9.302 1.00 88.31 73 PRO A CA 1
ATOM 515 C C . PRO A 1 73 ? -2.887 -11.657 8.045 1.00 88.31 73 PRO A C 1
ATOM 517 O O . PRO A 1 73 ? -2.382 -11.357 6.965 1.00 88.31 73 PRO A O 1
ATOM 520 N N . GLY A 1 74 ? -4.211 -11.795 8.180 1.00 87.62 74 GLY A N 1
ATOM 521 C CA . GLY A 1 74 ? -5.167 -11.585 7.088 1.00 87.62 74 GLY A CA 1
ATOM 522 C C . GLY A 1 74 ? -5.289 -10.134 6.601 1.00 87.62 74 GLY A C 1
ATOM 523 O O . GLY A 1 74 ? -6.011 -9.892 5.636 1.00 87.62 74 GLY A O 1
ATOM 524 N N . LEU A 1 75 ? -4.607 -9.179 7.245 1.00 89.81 75 LEU A N 1
ATOM 525 C CA . LEU A 1 75 ? -4.628 -7.750 6.910 1.00 89.81 75 LEU A CA 1
ATOM 526 C C . LEU A 1 75 ? -3.391 -7.263 6.150 1.00 89.81 75 LEU A C 1
ATOM 528 O O . LEU A 1 75 ? -3.220 -6.055 5.974 1.00 89.81 75 LEU A O 1
ATOM 532 N N . VAL A 1 76 ? -2.513 -8.164 5.701 1.00 89.62 76 VAL A N 1
ATOM 533 C CA . VAL A 1 76 ? -1.370 -7.778 4.862 1.00 89.62 76 VAL A CA 1
ATOM 534 C C . VAL A 1 76 ? -1.892 -7.256 3.524 1.00 89.62 76 VAL A C 1
ATOM 536 O O . VAL A 1 76 ? -2.290 -8.027 2.658 1.00 89.62 76 VAL A O 1
ATOM 539 N N . ALA A 1 77 ? -1.903 -5.942 3.354 1.00 87.81 77 ALA A N 1
ATOM 540 C CA . ALA A 1 77 ? -2.454 -5.240 2.206 1.00 87.81 77 ALA A CA 1
ATOM 541 C C . ALA A 1 77 ? -1.533 -4.064 1.874 1.00 87.81 77 ALA A C 1
ATOM 543 O O . ALA A 1 77 ? -1.640 -2.974 2.443 1.00 87.81 77 ALA A O 1
ATOM 544 N N . THR A 1 78 ? -0.591 -4.316 0.973 1.00 82.12 78 THR A N 1
ATOM 545 C CA . THR A 1 78 ? 0.394 -3.333 0.523 1.00 82.12 78 THR A CA 1
ATOM 546 C C . THR A 1 78 ? -0.057 -2.700 -0.782 1.00 82.12 78 THR A C 1
ATOM 548 O O . THR A 1 78 ? -0.542 -3.403 -1.669 1.00 82.12 78 THR A O 1
ATOM 551 N N . ASN A 1 79 ? 0.152 -1.393 -0.941 1.00 79.88 79 ASN A N 1
ATOM 552 C CA . ASN A 1 79 ? 0.037 -0.782 -2.260 1.00 79.88 79 ASN A CA 1
ATOM 553 C C . ASN A 1 79 ? 1.307 -1.058 -3.079 1.00 79.88 79 ASN A C 1
ATOM 555 O O . ASN A 1 79 ? 2.391 -1.270 -2.535 1.00 79.88 79 ASN A O 1
ATOM 559 N N . CYS A 1 80 ? 1.176 -1.064 -4.400 1.00 79.94 80 CYS A N 1
ATOM 560 C CA . CYS A 1 80 ? 2.321 -1.098 -5.296 1.00 79.94 80 CYS A CA 1
ATOM 561 C C . CYS A 1 80 ? 2.083 -0.144 -6.464 1.00 79.94 80 CYS A C 1
ATOM 563 O O . CYS A 1 80 ? 0.944 0.129 -6.844 1.00 79.94 80 CYS A O 1
ATOM 565 N N . PHE A 1 81 ? 3.176 0.364 -7.024 1.00 83.56 81 PHE A N 1
ATOM 566 C CA . PHE A 1 81 ? 3.155 1.194 -8.219 1.00 83.56 81 PHE A CA 1
ATOM 567 C C . PHE A 1 81 ? 3.818 0.414 -9.346 1.00 83.56 81 PHE A C 1
ATOM 569 O O . PHE A 1 81 ? 4.962 -0.021 -9.217 1.00 83.56 81 PHE A O 1
ATOM 576 N N . LEU A 1 82 ? 3.082 0.221 -10.438 1.00 86.44 82 LEU A N 1
ATOM 577 C CA . LEU A 1 82 ? 3.531 -0.540 -11.597 1.00 86.44 82 LEU A CA 1
ATOM 578 C C . LEU A 1 82 ? 3.593 0.379 -12.814 1.00 86.44 82 LEU A C 1
ATOM 580 O O . LEU A 1 82 ? 2.676 1.162 -13.054 1.00 86.44 82 LEU A O 1
ATOM 584 N N . LEU A 1 83 ? 4.658 0.248 -13.604 1.00 87.31 83 LEU A N 1
ATOM 585 C CA . LEU A 1 83 ? 4.722 0.838 -14.936 1.00 87.31 83 LEU A CA 1
ATOM 586 C C . LEU A 1 83 ? 4.150 -0.168 -15.937 1.00 87.31 83 LEU A C 1
ATOM 588 O O . LEU A 1 83 ? 4.694 -1.261 -16.098 1.00 87.31 83 LEU A O 1
ATOM 592 N N . ILE A 1 84 ? 3.058 0.204 -16.597 1.00 87.69 84 ILE A N 1
ATOM 593 C CA . ILE A 1 84 ? 2.335 -0.642 -17.550 1.00 87.69 84 ILE A CA 1
ATOM 594 C C . ILE A 1 84 ? 2.313 0.075 -18.902 1.00 87.69 84 ILE A C 1
ATOM 596 O O . ILE A 1 84 ? 2.173 1.295 -18.959 1.00 87.69 84 ILE A O 1
ATOM 600 N N . ALA A 1 85 ? 2.468 -0.683 -19.986 1.00 87.88 85 ALA A N 1
ATOM 601 C CA . ALA A 1 85 ? 2.375 -0.189 -21.356 1.00 87.88 85 ALA A CA 1
ATOM 602 C C . ALA A 1 85 ? 1.233 -0.886 -22.109 1.00 87.88 85 ALA A C 1
ATOM 604 O O . ALA A 1 85 ? 0.679 -1.878 -21.631 1.00 87.88 85 ALA A O 1
ATOM 605 N N . SER A 1 86 ? 0.876 -0.366 -23.286 1.00 87.44 86 SER A N 1
ATOM 606 C CA . SER A 1 86 ? -0.187 -0.933 -24.117 1.00 87.44 86 SER A CA 1
ATOM 607 C C . SER A 1 86 ? 0.108 -2.376 -24.532 1.00 87.44 86 SER A C 1
ATOM 609 O O . SER A 1 86 ? 1.259 -2.760 -24.763 1.00 87.44 86 SER A O 1
ATOM 611 N N . ALA A 1 87 ? -0.956 -3.167 -24.687 1.00 84.75 87 ALA A N 1
ATOM 612 C CA . ALA A 1 87 ? -0.855 -4.490 -25.289 1.00 84.75 87 ALA A CA 1
ATOM 613 C C . ALA A 1 87 ? -0.248 -4.380 -26.700 1.00 84.75 87 ALA A C 1
ATOM 615 O O . ALA A 1 87 ? -0.589 -3.472 -27.457 1.00 84.75 87 ALA A O 1
ATOM 616 N N . GLY A 1 88 ? 0.673 -5.286 -27.036 1.00 86.75 88 GLY A N 1
ATOM 617 C CA . GLY A 1 88 ? 1.361 -5.288 -28.332 1.00 86.75 88 GLY A CA 1
ATOM 618 C C . GLY A 1 88 ? 2.542 -4.321 -28.451 1.00 86.75 88 GLY A C 1
ATOM 619 O O . GLY A 1 88 ? 3.031 -4.122 -29.559 1.00 86.75 88 GLY A O 1
ATOM 620 N N . LEU A 1 89 ? 3.020 -3.726 -27.348 1.00 91.12 89 LEU A N 1
ATOM 621 C CA . LEU A 1 89 ? 4.262 -2.951 -27.368 1.00 91.12 89 LEU A CA 1
ATOM 622 C C . LEU A 1 89 ? 5.413 -3.792 -27.945 1.00 91.12 89 LEU A C 1
ATOM 624 O O . LEU A 1 89 ? 5.639 -4.922 -27.510 1.00 91.12 89 LEU A O 1
ATOM 628 N N . ASP A 1 90 ? 6.161 -3.208 -28.881 1.00 92.69 90 ASP A N 1
ATOM 629 C CA . ASP A 1 90 ? 7.338 -3.837 -29.476 1.00 92.69 90 ASP A CA 1
ATOM 630 C C . ASP A 1 90 ? 8.326 -4.309 -28.379 1.00 92.69 90 ASP A C 1
ATOM 632 O O . ASP A 1 90 ? 8.701 -3.512 -27.502 1.00 92.69 90 ASP A O 1
ATOM 636 N N . PRO A 1 91 ? 8.780 -5.580 -28.403 1.00 90.19 91 PRO A N 1
ATOM 637 C CA . PRO A 1 91 ? 9.684 -6.124 -27.389 1.00 90.19 91 PRO A CA 1
ATOM 638 C C . PRO A 1 91 ? 10.990 -5.336 -27.215 1.00 90.19 91 PRO A C 1
ATOM 640 O O . PRO A 1 91 ? 11.499 -5.230 -26.095 1.00 90.19 91 PRO A O 1
ATOM 643 N N . ALA A 1 92 ? 11.530 -4.747 -28.284 1.00 93.12 92 ALA A N 1
ATOM 644 C CA . ALA A 1 92 ? 12.726 -3.918 -28.220 1.00 93.12 92 ALA A CA 1
ATOM 645 C C . ALA A 1 92 ? 12.454 -2.592 -27.492 1.00 93.12 92 ALA A C 1
ATOM 647 O O . ALA A 1 92 ? 13.307 -2.122 -26.733 1.00 93.12 92 ALA A O 1
ATOM 648 N N . ILE A 1 93 ? 11.264 -2.003 -27.654 1.00 93.56 93 ILE A N 1
ATOM 649 C CA . ILE A 1 93 ? 10.857 -0.816 -26.883 1.00 93.56 93 ILE A CA 1
ATOM 650 C C . ILE A 1 93 ? 10.652 -1.188 -25.411 1.00 93.56 93 ILE A C 1
ATOM 652 O O . ILE A 1 93 ? 11.151 -0.485 -24.529 1.00 93.56 93 ILE A O 1
ATOM 656 N N . ALA A 1 94 ? 10.001 -2.320 -25.131 1.00 89.75 94 ALA A N 1
ATOM 657 C CA . ALA A 1 94 ? 9.825 -2.813 -23.765 1.00 89.75 94 ALA A CA 1
ATOM 658 C C . ALA A 1 94 ? 11.175 -3.034 -23.055 1.00 89.75 94 ALA A C 1
ATOM 660 O O . ALA A 1 94 ? 11.350 -2.637 -21.899 1.00 89.75 94 ALA A O 1
ATOM 661 N N . ALA A 1 95 ? 12.159 -3.602 -23.760 1.00 90.88 95 ALA A N 1
ATOM 662 C CA . ALA A 1 95 ? 13.513 -3.786 -23.245 1.00 90.88 95 ALA A CA 1
ATOM 663 C C . ALA A 1 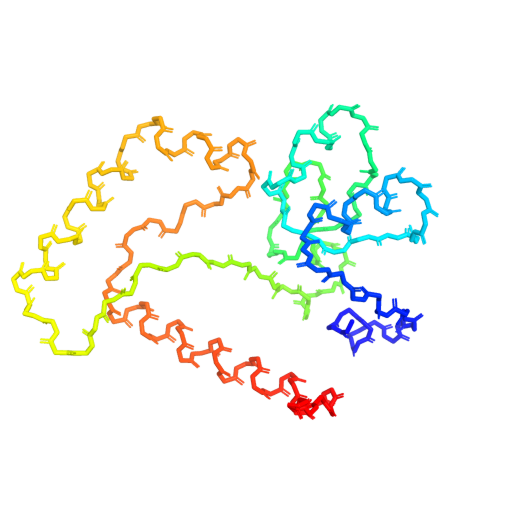95 ? 14.211 -2.447 -22.945 1.00 90.88 95 ALA A C 1
ATOM 665 O O . ALA A 1 95 ? 14.824 -2.304 -21.883 1.00 90.88 95 ALA A O 1
ATOM 666 N N . LYS A 1 96 ? 14.073 -1.447 -23.829 1.00 93.25 96 LYS A N 1
ATOM 667 C CA . LYS A 1 96 ? 14.620 -0.095 -23.615 1.00 93.25 96 LYS A CA 1
ATOM 668 C C . LYS A 1 96 ? 14.004 0.589 -22.393 1.00 93.25 96 LYS A C 1
ATOM 670 O O . LYS A 1 96 ? 14.744 1.094 -21.552 1.00 93.25 96 LYS A O 1
ATOM 675 N N . LEU A 1 97 ? 12.676 0.557 -22.252 1.00 91.25 97 LEU A N 1
ATOM 676 C CA . LEU A 1 97 ? 11.980 1.125 -21.089 1.00 91.25 97 LEU A CA 1
ATOM 677 C C . LEU A 1 97 ? 12.423 0.447 -19.791 1.00 91.25 97 LEU A C 1
ATOM 679 O O . LEU A 1 97 ? 12.750 1.117 -18.813 1.00 91.25 97 LEU A O 1
ATOM 683 N N . ARG A 1 98 ? 12.510 -0.886 -19.795 1.00 90.00 98 ARG A N 1
ATOM 684 C CA . ARG A 1 98 ? 12.997 -1.662 -18.651 1.00 90.00 98 ARG A CA 1
ATOM 685 C C . ARG A 1 98 ? 14.425 -1.279 -18.257 1.00 90.00 98 ARG A C 1
ATOM 687 O O . ARG A 1 98 ? 14.705 -1.145 -17.066 1.00 90.00 98 ARG A O 1
ATOM 694 N N . ALA A 1 99 ? 15.319 -1.119 -19.231 1.00 91.50 99 ALA A N 1
ATOM 695 C CA . ALA A 1 99 ? 16.693 -0.697 -18.982 1.00 91.50 99 ALA A CA 1
ATOM 696 C C . ALA A 1 99 ? 16.744 0.715 -18.377 1.00 91.50 99 ALA A C 1
ATOM 698 O O . ALA A 1 99 ? 17.419 0.913 -17.369 1.00 91.50 99 ALA A O 1
ATOM 699 N N . ALA A 1 100 ? 15.971 1.660 -18.919 1.00 91.75 100 ALA A N 1
ATOM 700 C CA . ALA A 1 100 ? 15.890 3.024 -18.398 1.00 91.75 100 ALA A CA 1
ATOM 701 C C . ALA A 1 100 ? 15.369 3.066 -16.950 1.00 91.75 100 ALA A C 1
ATOM 703 O O . ALA A 1 100 ? 15.978 3.707 -16.096 1.00 91.75 100 ALA A O 1
ATOM 704 N N . VAL A 1 101 ? 14.303 2.318 -16.640 1.00 89.25 101 VAL A N 1
ATOM 705 C CA . VAL A 1 101 ? 13.771 2.203 -15.268 1.00 89.25 101 VAL A CA 1
ATOM 706 C C . VAL A 1 101 ? 14.807 1.604 -14.318 1.00 89.25 101 VAL A C 1
ATOM 708 O O . VAL A 1 101 ? 14.935 2.057 -13.183 1.00 89.25 101 VAL A O 1
ATOM 711 N N . ARG A 1 102 ? 15.581 0.611 -14.770 1.00 89.06 102 ARG A N 1
ATOM 712 C CA . ARG A 1 102 ? 16.658 0.015 -13.967 1.00 89.06 102 ARG A CA 1
ATOM 713 C C . ARG A 1 102 ? 17.774 1.001 -13.661 1.00 89.06 102 ARG A C 1
ATOM 715 O O . ARG A 1 102 ? 18.256 0.989 -12.534 1.00 89.06 102 ARG A O 1
ATOM 722 N N . VAL A 1 103 ? 18.168 1.826 -14.628 1.00 89.06 103 VAL A N 1
ATOM 723 C CA . VAL A 1 103 ? 19.159 2.887 -14.406 1.00 89.06 103 VAL A CA 1
ATOM 724 C C . VAL A 1 103 ? 18.618 3.901 -13.402 1.00 89.06 103 VAL A C 1
ATOM 726 O O . VAL A 1 103 ? 19.259 4.122 -12.381 1.00 89.06 103 VAL A O 1
ATOM 729 N N . ALA A 1 104 ? 17.404 4.416 -13.619 1.00 85.44 104 ALA A N 1
ATOM 730 C CA . ALA A 1 104 ? 16.784 5.397 -12.730 1.00 85.44 104 ALA A CA 1
ATOM 731 C C . ALA A 1 104 ? 16.653 4.874 -11.291 1.00 85.44 104 ALA A C 1
ATOM 733 O O . ALA A 1 104 ? 17.053 5.543 -10.349 1.00 85.44 104 ALA A O 1
ATOM 734 N N . LEU A 1 105 ? 16.169 3.641 -11.106 1.00 81.31 105 LEU A N 1
ATOM 735 C CA . LEU A 1 105 ? 16.092 3.012 -9.784 1.00 81.31 105 LEU A CA 1
ATOM 736 C C . LEU A 1 105 ? 17.455 2.565 -9.247 1.00 81.31 105 LEU A C 1
ATOM 738 O O . LEU A 1 105 ? 17.533 2.146 -8.098 1.00 81.31 105 LEU A O 1
ATOM 742 N N . GLY A 1 106 ? 18.523 2.580 -10.041 1.00 80.69 106 GLY A N 1
ATOM 743 C CA . GLY A 1 106 ? 19.893 2.336 -9.587 1.00 80.69 106 GLY A CA 1
ATOM 744 C C . GLY A 1 106 ? 20.504 3.541 -8.875 1.00 80.69 106 GLY A C 1
ATOM 745 O O . GLY A 1 106 ? 21.421 3.370 -8.075 1.00 80.69 106 GLY A O 1
ATOM 746 N N . GLU A 1 107 ? 19.981 4.741 -9.120 1.00 83.62 107 GLU A N 1
ATOM 747 C CA . GLU A 1 107 ? 20.479 5.964 -8.503 1.00 83.62 107 GLU A CA 1
ATOM 748 C C . GLU A 1 107 ? 20.073 6.047 -7.027 1.00 83.62 107 GLU A C 1
ATOM 750 O O . GLU A 1 107 ? 18.902 5.912 -6.665 1.00 83.62 107 GLU A O 1
ATOM 755 N N . VAL A 1 108 ? 21.050 6.322 -6.156 1.00 71.06 108 VAL A N 1
ATOM 756 C CA . VAL A 1 108 ? 20.839 6.428 -4.702 1.00 71.06 108 VAL A CA 1
ATOM 757 C C . V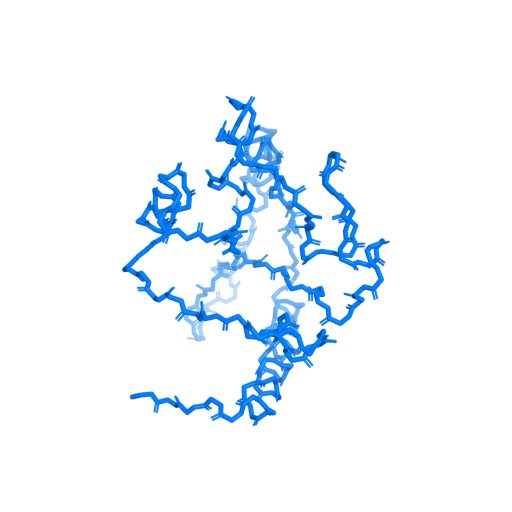AL A 1 108 ? 19.750 7.451 -4.376 1.00 71.06 108 VAL A C 1
ATOM 759 O O . VAL A 1 108 ? 18.880 7.176 -3.557 1.00 71.06 108 VAL A O 1
ATOM 762 N N . ALA A 1 109 ? 19.739 8.599 -5.060 1.00 69.62 109 ALA A N 1
ATOM 763 C CA . ALA A 1 109 ? 18.729 9.638 -4.859 1.00 69.62 109 ALA A CA 1
ATOM 764 C C . ALA A 1 109 ? 17.304 9.161 -5.201 1.00 69.62 109 ALA A C 1
ATOM 766 O O . ALA A 1 109 ? 16.346 9.527 -4.515 1.00 69.62 109 ALA A O 1
ATOM 767 N N . ALA A 1 110 ? 17.162 8.307 -6.218 1.00 73.69 110 ALA A N 1
ATOM 768 C CA . ALA A 1 110 ? 15.876 7.756 -6.626 1.00 73.69 110 ALA A CA 1
ATOM 769 C C . ALA A 1 110 ? 15.330 6.720 -5.630 1.00 73.69 110 ALA A C 1
ATOM 771 O O . ALA A 1 110 ? 14.114 6.581 -5.515 1.00 73.69 110 ALA A O 1
ATOM 772 N N . ARG A 1 111 ? 16.203 6.028 -4.882 1.00 71.00 111 ARG A N 1
ATOM 773 C CA . ARG A 1 111 ? 15.810 5.105 -3.798 1.00 71.00 111 ARG A CA 1
ATOM 774 C C . ARG A 1 111 ? 15.574 5.812 -2.470 1.00 71.00 111 ARG A C 1
ATOM 776 O O . ARG A 1 111 ? 14.583 5.543 -1.795 1.00 71.00 111 ARG A O 1
ATOM 783 N N . ALA A 1 112 ? 16.447 6.759 -2.134 1.00 75.69 112 ALA A N 1
ATOM 784 C CA . ALA A 1 112 ? 16.479 7.399 -0.826 1.00 75.69 112 ALA A CA 1
ATOM 785 C C . ALA A 1 112 ? 15.180 8.143 -0.501 1.00 75.69 112 ALA A C 1
ATOM 787 O O . ALA A 1 112 ? 14.716 8.109 0.635 1.00 75.69 112 ALA A O 1
ATOM 788 N N . ARG A 1 113 ? 14.561 8.807 -1.487 1.00 73.50 113 ARG A N 1
ATOM 789 C CA . ARG A 1 113 ? 13.325 9.568 -1.256 1.00 73.50 113 ARG A CA 1
ATOM 790 C C . ARG A 1 113 ? 12.113 8.663 -0.962 1.00 73.50 113 ARG A C 1
ATOM 792 O O . ARG A 1 113 ? 11.464 8.906 0.054 1.00 73.50 113 ARG A O 1
ATOM 799 N N . PRO A 1 114 ? 11.792 7.636 -1.775 1.00 72.88 114 PRO A N 1
ATOM 800 C CA . PRO A 1 114 ? 10.756 6.659 -1.436 1.00 72.88 114 PRO A CA 1
ATOM 801 C C . PRO A 1 114 ? 11.004 5.953 -0.097 1.00 72.88 114 PRO A C 1
ATOM 803 O O . PRO A 1 114 ? 10.092 5.878 0.726 1.00 72.88 114 PRO A O 1
ATOM 806 N N . GLU A 1 115 ? 12.237 5.513 0.164 1.00 76.69 115 GLU A N 1
ATOM 807 C CA . GLU A 1 115 ? 12.603 4.827 1.412 1.00 76.69 115 GLU A CA 1
ATOM 808 C C . GLU A 1 115 ? 12.443 5.737 2.636 1.00 76.69 115 GLU A C 1
ATOM 810 O O . GLU A 1 115 ? 11.873 5.329 3.649 1.00 76.69 115 GLU A O 1
ATOM 815 N N . ALA A 1 116 ? 12.834 7.012 2.524 1.00 73.25 116 ALA A N 1
ATOM 816 C CA . ALA A 1 116 ? 12.581 8.022 3.550 1.00 73.25 116 ALA A CA 1
ATOM 817 C C . ALA A 1 116 ? 11.082 8.281 3.777 1.00 73.25 116 ALA A C 1
ATOM 819 O O . ALA A 1 116 ? 10.708 8.882 4.781 1.00 73.25 116 ALA A O 1
ATOM 820 N N . SER A 1 117 ? 10.215 7.830 2.883 1.00 69.12 117 SER A N 1
ATOM 821 C CA . SER A 1 117 ? 8.763 7.876 3.021 1.00 69.12 117 SER A CA 1
ATOM 822 C C . SER A 1 117 ? 8.167 6.503 3.375 1.00 69.12 117 SER A C 1
ATOM 824 O O . SER A 1 117 ? 6.952 6.348 3.408 1.00 69.12 117 SER A O 1
ATOM 826 N N . GLY A 1 118 ? 8.992 5.497 3.679 1.00 71.44 118 GLY A N 1
ATOM 827 C CA . GLY A 1 118 ? 8.534 4.146 4.021 1.00 71.44 118 GLY A CA 1
ATOM 828 C C . GLY A 1 118 ? 8.036 3.332 2.823 1.00 71.44 118 GLY A C 1
ATOM 829 O O . GLY A 1 118 ? 7.412 2.290 3.012 1.00 71.44 118 GLY A O 1
ATOM 830 N N . VAL A 1 119 ? 8.295 3.791 1.595 1.00 75.06 119 VAL A N 1
ATOM 831 C CA . VAL A 1 119 ? 8.031 3.036 0.367 1.00 75.06 119 VAL A CA 1
ATOM 832 C C . VAL A 1 119 ? 9.209 2.105 0.114 1.00 75.06 119 VAL A C 1
ATOM 834 O O . VAL A 1 119 ? 10.354 2.547 0.056 1.00 75.06 119 VAL A O 1
ATOM 837 N N . ILE A 1 120 ? 8.922 0.818 -0.063 1.00 73.44 120 ILE A N 1
ATOM 838 C CA . ILE A 1 120 ? 9.938 -0.206 -0.304 1.00 73.44 120 ILE A CA 1
ATOM 839 C C . ILE A 1 120 ? 10.096 -0.391 -1.818 1.00 73.44 120 ILE A C 1
ATOM 841 O O . ILE A 1 120 ? 9.123 -0.760 -2.484 1.00 73.44 120 ILE A O 1
ATOM 845 N N . PRO A 1 121 ? 11.290 -0.161 -2.393 1.00 69.81 121 PRO A N 1
ATOM 846 C CA . PRO A 1 121 ? 11.517 -0.424 -3.805 1.00 69.81 121 PRO A CA 1
ATOM 847 C C . PRO A 1 121 ? 11.386 -1.922 -4.106 1.00 69.81 121 PRO A C 1
ATOM 849 O O . PRO A 1 121 ? 12.151 -2.737 -3.599 1.00 69.81 121 PRO A O 1
ATOM 852 N N . LEU A 1 122 ? 10.462 -2.286 -4.996 1.00 72.69 122 LEU A N 1
ATOM 853 C CA . LEU A 1 122 ? 10.319 -3.663 -5.500 1.00 72.69 122 LEU A CA 1
ATOM 854 C C . LEU A 1 122 ? 11.358 -4.011 -6.587 1.00 72.69 122 LEU A C 1
ATOM 856 O O . LEU A 1 122 ? 11.353 -5.109 -7.141 1.00 72.69 122 LEU A O 1
ATOM 860 N N . GLY A 1 123 ? 12.251 -3.072 -6.912 1.00 80.31 123 GLY A N 1
ATOM 861 C CA . GLY A 1 123 ? 13.237 -3.211 -7.977 1.00 80.31 123 GLY A CA 1
ATOM 862 C C . GLY A 1 123 ? 12.600 -3.192 -9.366 1.00 80.31 123 GLY A C 1
ATOM 863 O O . GLY A 1 123 ? 11.620 -2.494 -9.612 1.00 80.31 123 GLY A O 1
ATOM 864 N N . VAL A 1 124 ? 13.189 -3.946 -10.296 1.00 84.62 124 VAL A N 1
ATOM 865 C CA . VAL A 1 124 ? 12.704 -4.052 -11.681 1.00 84.62 124 VAL A CA 1
ATOM 866 C C . VAL A 1 124 ? 12.413 -5.524 -11.997 1.00 84.62 124 VAL A C 1
ATOM 868 O O . VAL A 1 124 ? 13.222 -6.163 -12.675 1.00 84.62 124 VAL A O 1
ATOM 871 N N . PRO A 1 125 ? 11.300 -6.100 -11.505 1.00 85.94 125 PRO A N 1
ATOM 872 C CA . PRO A 1 125 ? 10.927 -7.496 -11.762 1.00 85.94 125 PRO A CA 1
ATOM 873 C C . PRO A 1 125 ? 10.644 -7.727 -13.246 1.00 85.94 125 PRO A C 1
ATOM 875 O O . PRO A 1 125 ? 10.292 -6.793 -13.969 1.00 85.94 125 PRO A O 1
ATOM 878 N N . MET A 1 126 ? 10.853 -8.943 -13.739 1.00 87.69 126 MET A N 1
ATOM 879 C CA . MET A 1 126 ? 10.576 -9.324 -15.124 1.00 87.69 126 MET A CA 1
ATOM 880 C C . MET A 1 126 ? 9.094 -9.102 -15.474 1.00 87.69 126 MET A C 1
ATOM 882 O O . MET A 1 126 ? 8.231 -9.271 -14.614 1.00 87.69 126 MET A O 1
ATOM 886 N N . PRO A 1 127 ? 8.757 -8.781 -16.739 1.00 86.12 127 PRO A N 1
ATOM 887 C CA . PRO A 1 127 ? 7.364 -8.555 -17.141 1.00 86.12 127 PRO A CA 1
ATOM 888 C C . PRO A 1 127 ? 6.411 -9.701 -16.765 1.00 86.12 127 PRO A C 1
ATOM 890 O O . PRO A 1 127 ? 5.298 -9.451 -16.313 1.00 86.12 127 PRO A O 1
ATOM 893 N N . ALA A 1 128 ? 6.868 -10.953 -16.879 1.00 87.62 128 ALA A N 1
ATOM 894 C CA . ALA A 1 128 ? 6.093 -12.128 -16.485 1.00 87.62 128 ALA A CA 1
ATOM 895 C C . ALA A 1 128 ? 5.804 -12.180 -14.972 1.00 87.62 128 ALA A C 1
ATOM 897 O O . ALA A 1 128 ? 4.721 -12.592 -14.567 1.00 87.62 128 ALA A O 1
ATOM 898 N N . GLU A 1 129 ? 6.736 -11.721 -14.132 1.00 89.88 129 GLU A N 1
ATOM 899 C CA . GLU A 1 129 ? 6.546 -11.659 -12.678 1.00 89.88 129 GLU A CA 1
ATOM 900 C C . GLU A 1 129 ? 5.506 -10.598 -12.305 1.00 89.88 129 GLU A C 1
ATOM 902 O O . GLU A 1 129 ? 4.652 -10.852 -11.454 1.00 89.88 129 GLU A O 1
ATOM 907 N N . ILE A 1 130 ? 5.526 -9.445 -12.989 1.00 89.81 130 ILE A N 1
ATOM 908 C CA . ILE A 1 130 ? 4.509 -8.394 -12.833 1.00 89.81 130 ILE A CA 1
ATOM 909 C C . ILE A 1 130 ? 3.137 -8.922 -13.258 1.00 89.81 130 ILE A C 1
ATOM 911 O O . ILE A 1 130 ? 2.170 -8.767 -12.517 1.00 89.81 130 ILE A O 1
ATOM 915 N N . ALA A 1 131 ? 3.045 -9.586 -14.413 1.00 89.38 131 ALA A N 1
ATOM 916 C CA . ALA A 1 131 ? 1.789 -10.158 -14.898 1.00 89.38 131 ALA A CA 1
ATOM 917 C C . ALA A 1 131 ? 1.214 -11.192 -13.916 1.00 89.38 131 ALA A C 1
ATOM 919 O O . ALA A 1 131 ? 0.033 -11.135 -13.573 1.00 89.38 131 ALA A O 1
ATOM 920 N N . ALA A 1 132 ? 2.059 -12.091 -13.402 1.00 92.38 132 ALA A N 1
ATOM 921 C CA . ALA A 1 132 ? 1.651 -13.078 -12.409 1.00 92.38 132 ALA A CA 1
ATOM 922 C C . ALA A 1 132 ? 1.216 -12.425 -11.086 1.00 92.38 132 ALA A C 1
ATOM 924 O O . ALA A 1 132 ? 0.258 -12.876 -10.461 1.00 92.38 132 ALA A O 1
ATOM 925 N N . PHE A 1 133 ? 1.896 -11.359 -10.654 1.00 90.88 133 PHE A N 1
ATOM 926 C CA . PHE A 1 133 ? 1.501 -1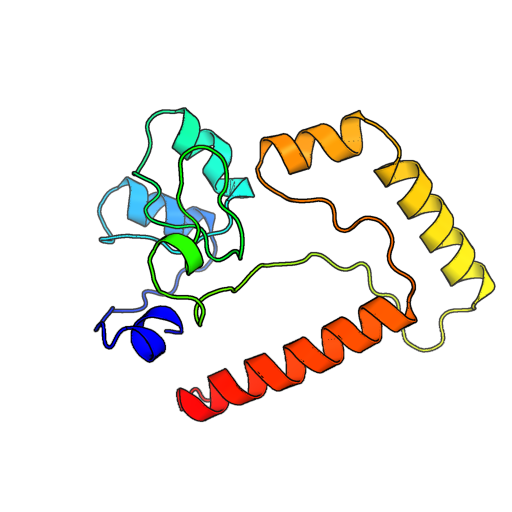0.582 -9.480 1.00 90.88 133 PHE A CA 1
ATOM 927 C C . PHE A 1 133 ? 0.126 -9.927 -9.662 1.00 90.88 133 PHE A C 1
ATOM 929 O O . PHE A 1 133 ? -0.739 -10.103 -8.807 1.00 90.88 133 PHE A O 1
ATOM 936 N N . VAL A 1 134 ? -0.104 -9.248 -10.791 1.00 92.25 134 VAL A N 1
ATOM 937 C CA . VAL A 1 134 ? -1.390 -8.600 -11.097 1.00 92.25 134 VAL A CA 1
ATOM 938 C C . VAL A 1 134 ? -2.527 -9.621 -11.141 1.00 92.25 134 VAL A C 1
ATOM 940 O O . VAL A 1 134 ? -3.589 -9.362 -10.581 1.00 92.25 134 VAL A O 1
ATOM 943 N N . ALA A 1 135 ? -2.308 -10.792 -11.748 1.00 93.88 135 ALA A N 1
ATOM 944 C CA . ALA A 1 135 ? -3.312 -11.854 -11.793 1.00 93.88 135 ALA A CA 1
ATOM 945 C C . ALA A 1 135 ? -3.691 -12.353 -10.387 1.00 93.88 135 ALA A C 1
ATOM 947 O O . ALA A 1 135 ? -4.876 -12.418 -10.059 1.00 93.88 135 ALA A O 1
ATOM 948 N N . ARG A 1 136 ? -2.692 -12.639 -9.537 1.00 94.06 136 ARG A N 1
ATOM 949 C CA . ARG A 1 136 ? -2.922 -13.088 -8.152 1.00 94.06 136 ARG A CA 1
ATOM 950 C C . ARG A 1 136 ? -3.642 -12.039 -7.311 1.00 94.06 136 ARG A C 1
ATOM 952 O O . ARG A 1 136 ? -4.576 -12.374 -6.589 1.00 94.06 136 ARG A O 1
ATOM 959 N N . GLU A 1 137 ? -3.224 -10.778 -7.398 1.00 92.62 137 GLU A N 1
ATOM 960 C CA . GLU A 1 137 ? -3.877 -9.697 -6.656 1.00 92.62 137 GLU A CA 1
ATOM 961 C C . GLU A 1 137 ? -5.303 -9.459 -7.167 1.00 92.62 137 GLU A C 1
ATOM 963 O O . GLU A 1 137 ? -6.216 -9.284 -6.363 1.00 92.62 137 GLU A O 1
ATOM 968 N N . GLY A 1 138 ? -5.532 -9.530 -8.482 1.00 93.12 138 GLY A N 1
ATOM 969 C CA . GLY A 1 138 ? -6.869 -9.426 -9.068 1.00 93.12 138 GLY A CA 1
ATOM 970 C C . GLY A 1 138 ? -7.824 -10.509 -8.558 1.00 93.12 138 GLY A C 1
ATOM 971 O O . GLY A 1 138 ? -8.950 -10.203 -8.161 1.00 93.12 138 GLY A O 1
ATOM 972 N N . GLU A 1 139 ? -7.371 -11.762 -8.504 1.00 95.06 139 GLU A N 1
ATOM 973 C CA . GLU A 1 139 ? -8.152 -12.868 -7.942 1.00 95.06 139 GLU A CA 1
ATOM 974 C C . GLU A 1 139 ? -8.446 -12.653 -6.453 1.00 95.06 139 GLU A C 1
ATOM 976 O O . GLU A 1 139 ? -9.603 -12.724 -6.021 1.00 95.06 139 GLU A O 1
ATOM 981 N N . ARG A 1 140 ? -7.405 -12.333 -5.678 1.00 92.00 140 ARG A N 1
ATOM 982 C CA . ARG A 1 140 ? -7.498 -12.093 -4.239 1.00 92.00 140 ARG A CA 1
ATOM 983 C C . ARG A 1 140 ? -8.505 -10.990 -3.919 1.00 92.00 140 ARG A C 1
ATOM 985 O O . ARG A 1 140 ? -9.459 -11.232 -3.183 1.00 92.00 140 ARG A O 1
ATOM 992 N N . TRP A 1 141 ? -8.329 -9.797 -4.485 1.00 91.94 141 TRP A N 1
ATOM 993 C CA . TRP A 1 141 ? -9.212 -8.660 -4.216 1.00 91.94 141 TRP A CA 1
ATOM 994 C C . TRP A 1 141 ? -10.621 -8.883 -4.764 1.00 91.94 141 TRP A C 1
ATOM 996 O O . TRP A 1 141 ? -11.590 -8.480 -4.123 1.00 91.94 141 TRP A O 1
ATOM 1006 N N . GLY A 1 142 ? -10.759 -9.591 -5.889 1.00 91.94 142 GLY A N 1
ATOM 1007 C CA . GLY A 1 142 ? -12.062 -10.017 -6.398 1.00 91.94 142 GLY A CA 1
ATOM 1008 C C . GLY A 1 142 ? -12.823 -10.898 -5.402 1.00 91.94 142 GLY A C 1
ATOM 1009 O O . GLY A 1 142 ? -14.028 -10.715 -5.212 1.00 91.94 142 GLY A O 1
ATOM 1010 N N . ASN A 1 143 ? -12.131 -11.818 -4.725 1.00 90.88 143 ASN A N 1
ATOM 1011 C CA . ASN A 1 143 ? -12.720 -12.634 -3.661 1.00 90.88 143 ASN A CA 1
ATOM 1012 C C . ASN A 1 143 ? -13.108 -11.800 -2.432 1.00 90.88 143 ASN A C 1
ATOM 1014 O O . ASN A 1 143 ? -14.201 -12.000 -1.897 1.00 90.88 143 ASN A O 1
ATOM 1018 N N . GLU A 1 144 ? -12.275 -10.841 -2.012 1.00 89.69 144 GLU A N 1
ATOM 1019 C CA . GLU A 1 144 ? -12.610 -9.942 -0.894 1.00 89.69 144 GLU A CA 1
ATOM 1020 C C . GLU A 1 144 ? -13.866 -9.116 -1.189 1.00 89.69 144 GLU A C 1
ATOM 1022 O O . GLU A 1 144 ? -14.775 -9.067 -0.365 1.00 89.69 144 GLU A O 1
ATOM 1027 N N . VAL A 1 145 ? -13.952 -8.517 -2.383 1.00 90.19 145 VAL A N 1
ATOM 1028 C CA . VAL A 1 145 ? -15.105 -7.712 -2.825 1.00 90.19 145 VAL A CA 1
ATOM 1029 C C . VAL A 1 145 ? -16.392 -8.538 -2.804 1.00 90.19 145 VAL A C 1
ATOM 1031 O O . VAL A 1 145 ? -17.402 -8.079 -2.265 1.00 90.19 145 VAL A O 1
ATOM 1034 N N . ARG A 1 146 ? -16.349 -9.770 -3.334 1.00 90.19 146 ARG A N 1
ATOM 1035 C CA . ARG A 1 146 ? -17.490 -10.701 -3.311 1.00 90.19 146 ARG A CA 1
ATOM 1036 C C . ARG A 1 146 ? -17.904 -11.063 -1.887 1.00 90.19 146 ARG A C 1
ATOM 1038 O O . ARG A 1 146 ? -19.084 -10.987 -1.564 1.00 90.19 146 ARG A O 1
ATOM 1045 N N . THR A 1 147 ? -16.939 -11.412 -1.039 1.00 87.31 147 THR A N 1
ATOM 1046 C CA . THR A 1 147 ? -17.181 -11.787 0.365 1.00 87.31 147 THR A CA 1
ATOM 1047 C C . THR A 1 147 ? -17.761 -10.620 1.164 1.00 87.31 147 THR A C 1
ATOM 1049 O O . THR A 1 147 ? -18.638 -10.812 1.999 1.00 87.31 147 THR A O 1
ATOM 1052 N N . ALA A 1 148 ? -17.316 -9.397 0.874 1.00 84.75 148 ALA A N 1
ATOM 1053 C CA . ALA A 1 148 ? -17.804 -8.174 1.501 1.00 84.75 148 ALA A CA 1
ATOM 1054 C C . ALA A 1 148 ? -19.189 -7.726 0.999 1.00 84.75 148 ALA A C 1
ATOM 1056 O O . ALA A 1 148 ? -19.741 -6.764 1.528 1.00 84.75 148 ALA A O 1
ATOM 1057 N N . GLY A 1 149 ? -19.729 -8.353 -0.054 1.00 85.25 149 GLY A N 1
ATOM 1058 C CA . GLY A 1 149 ? -20.983 -7.934 -0.683 1.00 85.25 149 GLY A CA 1
ATOM 1059 C C . GLY A 1 149 ? -20.922 -6.555 -1.356 1.00 85.25 149 GLY A C 1
ATOM 1060 O O . GLY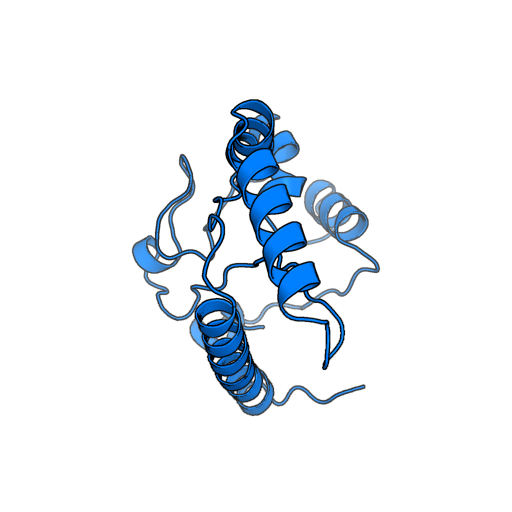 A 1 149 ? -21.967 -5.945 -1.586 1.00 85.25 149 GLY A O 1
ATOM 1061 N N . ILE A 1 150 ? -19.723 -6.049 -1.672 1.00 84.00 150 ILE A N 1
ATOM 1062 C CA . ILE A 1 150 ? -19.539 -4.749 -2.333 1.00 84.00 150 ILE A CA 1
ATOM 1063 C C . ILE A 1 150 ? -20.014 -4.857 -3.783 1.00 84.00 150 ILE A C 1
ATOM 1065 O O . ILE A 1 150 ? -19.607 -5.760 -4.515 1.00 84.00 150 ILE A O 1
ATOM 1069 N N . ARG A 1 151 ? -20.845 -3.906 -4.218 1.00 78.12 151 ARG A N 1
ATOM 1070 C CA . ARG A 1 151 ? -21.328 -3.810 -5.601 1.00 78.12 151 ARG A CA 1
ATOM 1071 C C . ARG A 1 151 ? -20.722 -2.588 -6.299 1.00 78.12 151 ARG A C 1
ATOM 1073 O O . ARG A 1 151 ? -20.545 -1.567 -5.632 1.00 78.12 151 ARG A O 1
ATOM 1080 N N . PRO A 1 152 ? -20.417 -2.668 -7.609 1.00 72.38 152 PRO A N 1
ATOM 1081 C CA . PRO A 1 152 ? -20.138 -1.480 -8.409 1.00 72.38 152 PRO A CA 1
ATOM 1082 C C . PRO A 1 152 ? -21.331 -0.524 -8.302 1.00 72.38 152 PRO A C 1
ATOM 1084 O O . PRO A 1 152 ? -22.476 -0.970 -8.406 1.00 72.38 152 PRO A O 1
ATOM 1087 N N . GLY A 1 153 ? -21.052 0.746 -8.016 1.00 57.25 153 GLY A N 1
ATOM 1088 C CA . GLY A 1 153 ? -22.048 1.818 -8.050 1.00 57.25 153 GLY A CA 1
ATOM 1089 C C . GLY A 1 153 ? -22.285 2.335 -9.457 1.00 57.25 153 GLY A C 1
ATOM 1090 O O . GLY A 1 153 ? -21.427 2.068 -10.330 1.00 57.25 153 GLY A O 1
#

InterPro domains:
  IPR005064 Bordetella uptake gene [PF03401] (3-145)
  IPR005064 Bordetella uptake gene [PTHR42928] (2-151)
  IPR042100 Bordetella uptake gene, domain 1 [G3DSA:3.40.190.150] (78-142)